Protein AF-A0A0W0EZX3-F1 (afdb_monomer_lite)

pLDDT: mean 87.37, std 8.44, range [49.09, 96.81]

Secondary structure (DSSP, 8-state):
-PPP------SSHHHHHHHHHGGG----HHHHHHHHTSS-----TTHHHH--SSS--HHHHTTS---PPPPPSS--PSP--

Sequence (81 aa):
MAHVFPIIGDRKVEQLQRNLEALDITLSDEQVKFLESQAEFDIGFPMSMIGDGSDVFIGLKVAGTFQKIPYPAKALGPPEL

Foldseek 3Di:
DDDDDDDDDDPDPVSVVVVVVCVPDDDDPVRVVVVCPPDDDDPDPPCVQQNPPPDGGPVVVVVDDDDDDPDDPDPPDPPDD

Organism: Moniliophthora roreri (NCBI:txid221103)

InterPro domains:
  IPR036812 NAD(P)-dependent oxidoreductase domain superfamily [G3DSA:3.20.20.100] (1-44)
  IPR036812 NAD(P)-dependent oxidoreductase domain superfamily [SSF51430] (3-45)

Radius of gyration: 21.35 Å; chains: 1; bounding box: 61×37×40 Å

Structure (mmCIF, N/CA/C/O backbone):
data_AF-A0A0W0EZX3-F1
#
_entry.id   AF-A0A0W0EZX3-F1
#
loop_
_atom_site.group_PDB
_atom_site.id
_atom_site.type_symbol
_atom_site.label_atom_id
_atom_site.label_alt_id
_atom_site.label_comp_id
_atom_site.label_asym_id
_atom_site.label_entity_id
_atom_site.label_seq_id
_atom_site.pdbx_PDB_ins_code
_atom_site.Cartn_x
_atom_site.Cartn_y
_atom_site.Cartn_z
_atom_site.occupancy
_atom_site.B_iso_or_equiv
_atom_site.auth_seq_id
_atom_site.auth_comp_id
_atom_site.auth_asym_id
_atom_site.auth_atom_id
_atom_site.pdbx_PDB_model_num
ATOM 1 N N . MET A 1 1 ? -6.667 -16.837 4.781 1.00 49.09 1 MET A N 1
ATOM 2 C CA . MET A 1 1 ? -6.777 -15.402 4.448 1.00 49.09 1 MET A CA 1
ATOM 3 C C . MET A 1 1 ? -5.437 -14.757 4.733 1.00 49.09 1 MET A C 1
ATOM 5 O O . MET A 1 1 ? -4.828 -15.108 5.736 1.00 49.09 1 MET A O 1
ATOM 9 N N . ALA A 1 2 ? -4.940 -13.908 3.837 1.00 64.06 2 ALA A N 1
ATOM 10 C CA . ALA A 1 2 ? -3.711 -13.165 4.090 1.00 64.06 2 ALA A CA 1
ATOM 11 C C . ALA A 1 2 ? -3.941 -12.189 5.257 1.00 64.06 2 ALA A C 1
ATOM 13 O O . ALA A 1 2 ? -4.974 -11.524 5.300 1.00 64.06 2 ALA A O 1
ATOM 14 N N . HIS A 1 3 ? -3.009 -12.120 6.207 1.00 78.62 3 HIS A N 1
ATOM 15 C CA . HIS A 1 3 ? -3.033 -11.093 7.246 1.00 78.62 3 HIS A CA 1
ATOM 16 C C . HIS A 1 3 ? -2.513 -9.787 6.642 1.00 78.62 3 HIS A C 1
ATOM 18 O O . HIS A 1 3 ? -1.374 -9.734 6.177 1.00 78.62 3 HIS A O 1
ATOM 24 N N . VAL A 1 4 ? -3.356 -8.756 6.621 1.00 79.00 4 VAL A N 1
ATOM 25 C CA . VAL A 1 4 ? -3.002 -7.426 6.116 1.00 79.00 4 VAL A CA 1
ATOM 26 C C . VAL A 1 4 ? -2.695 -6.530 7.308 1.00 79.00 4 VAL A C 1
ATOM 28 O O . VAL A 1 4 ? -3.520 -6.386 8.206 1.00 79.00 4 VAL A O 1
ATOM 31 N N . PHE A 1 5 ? -1.508 -5.928 7.309 1.00 85.88 5 PHE A N 1
ATOM 32 C CA . PHE A 1 5 ? -1.116 -4.920 8.288 1.00 85.88 5 PHE A CA 1
ATOM 33 C C . PHE A 1 5 ? -1.115 -3.558 7.588 1.00 85.88 5 PHE A C 1
ATOM 35 O O . PHE A 1 5 ? -0.314 -3.364 6.668 1.00 85.88 5 PHE A O 1
ATOM 42 N N . PRO A 1 6 ? -2.011 -2.627 7.957 1.00 85.88 6 PRO A N 1
ATOM 43 C CA . PRO A 1 6 ? -2.048 -1.317 7.327 1.00 85.88 6 PRO A CA 1
ATOM 44 C C . PRO A 1 6 ? -0.779 -0.531 7.671 1.00 85.88 6 PRO A C 1
ATOM 46 O O . PRO A 1 6 ? -0.337 -0.502 8.819 1.00 85.88 6 PRO A O 1
ATOM 49 N N . ILE A 1 7 ? -0.199 0.133 6.673 1.00 87.94 7 ILE A N 1
ATOM 50 C CA . ILE A 1 7 ? 0.893 1.089 6.874 1.00 87.94 7 ILE A CA 1
ATOM 51 C C . ILE A 1 7 ? 0.266 2.476 7.003 1.00 87.94 7 ILE A C 1
ATOM 53 O O . ILE A 1 7 ? -0.385 2.949 6.073 1.00 87.94 7 ILE A O 1
ATOM 57 N N . ILE A 1 8 ? 0.468 3.132 8.146 1.00 89.00 8 ILE A N 1
ATOM 58 C CA . ILE A 1 8 ? -0.082 4.464 8.421 1.00 89.00 8 ILE A CA 1
ATOM 59 C C . ILE A 1 8 ? 0.975 5.524 8.090 1.00 89.00 8 ILE A C 1
ATOM 61 O O . ILE A 1 8 ? 2.027 5.583 8.726 1.00 89.00 8 ILE A O 1
ATOM 65 N N . GLY A 1 9 ? 0.704 6.347 7.074 1.00 86.56 9 GLY A N 1
ATOM 66 C CA . GLY A 1 9 ? 1.606 7.393 6.586 1.00 86.56 9 GLY A CA 1
ATOM 67 C C . GLY A 1 9 ? 0.942 8.767 6.574 1.00 86.56 9 GLY A C 1
ATOM 68 O O . GLY A 1 9 ? 0.525 9.240 5.519 1.00 86.56 9 GLY A O 1
ATOM 69 N N . ASP A 1 10 ? 0.864 9.418 7.733 1.00 92.81 10 ASP A N 1
ATOM 70 C CA . ASP A 1 10 ? 0.205 10.718 7.893 1.00 92.81 10 ASP A CA 1
ATOM 71 C C . ASP A 1 10 ? 1.197 11.882 8.013 1.00 92.81 10 ASP A C 1
ATOM 73 O O . ASP A 1 10 ? 2.344 11.718 8.428 1.00 92.81 10 ASP A O 1
ATOM 77 N N . ARG A 1 11 ? 0.744 13.097 7.671 1.00 96.12 11 ARG A N 1
ATOM 78 C CA . ARG A 1 11 ? 1.535 14.338 7.841 1.00 96.12 11 ARG A CA 1
ATOM 79 C C . ARG A 1 11 ? 1.066 15.202 9.012 1.00 96.12 11 ARG A C 1
ATOM 81 O O . ARG A 1 11 ? 1.664 16.244 9.273 1.00 96.12 11 ARG A O 1
ATOM 88 N N . LYS A 1 12 ? -0.023 14.811 9.675 1.00 96.19 12 LYS A N 1
ATOM 89 C CA . LYS A 1 12 ? -0.654 15.542 10.777 1.00 96.19 12 LYS A CA 1
ATOM 90 C C . LYS A 1 12 ? -1.022 14.585 11.904 1.00 96.19 12 LYS A C 1
ATOM 92 O O . LYS A 1 12 ? -1.448 13.462 11.644 1.00 96.19 12 LYS A O 1
ATOM 97 N N . VAL A 1 13 ? -0.897 15.047 13.145 1.00 95.50 13 VAL A N 1
ATOM 98 C CA . VAL A 1 13 ? -1.137 14.218 14.338 1.00 95.50 13 VAL A CA 1
ATOM 99 C C . VAL A 1 13 ? -2.602 13.789 14.431 1.00 95.50 13 VAL A C 1
ATOM 101 O O . VAL A 1 13 ? -2.890 12.653 14.795 1.00 95.50 13 VAL A O 1
ATOM 104 N N . GLU A 1 14 ? -3.531 14.655 14.034 1.00 96.06 14 GLU A N 1
ATOM 105 C CA . GLU A 1 14 ? -4.967 14.373 14.095 1.00 96.06 14 GLU A CA 1
ATOM 106 C C . GLU A 1 14 ? -5.377 13.257 13.119 1.00 96.06 14 GLU A C 1
ATOM 108 O O . GLU A 1 14 ? -6.336 12.533 13.370 1.00 96.06 14 GLU A O 1
ATOM 113 N N . GLN A 1 15 ? -4.653 13.094 12.005 1.00 95.56 15 GLN A N 1
ATOM 114 C CA . GLN A 1 15 ? -4.891 11.999 11.058 1.00 95.56 15 GLN A CA 1
ATOM 115 C C . GLN A 1 15 ? -4.429 10.664 11.643 1.00 95.56 15 GLN A C 1
ATOM 117 O O . GLN A 1 15 ? -5.187 9.698 11.613 1.00 95.56 15 GLN A O 1
ATOM 122 N N . LEU A 1 16 ? -3.243 10.651 12.261 1.00 94.44 16 LEU A N 1
ATOM 123 C CA . LEU A 1 16 ? -2.722 9.472 12.947 1.00 94.44 16 LEU A CA 1
ATOM 124 C C . LEU A 1 16 ? -3.691 9.000 14.036 1.00 94.44 16 LEU A C 1
ATOM 126 O O . LEU A 1 16 ? -4.016 7.820 14.089 1.00 94.44 16 LEU A O 1
ATOM 130 N N . GLN A 1 17 ? -4.195 9.918 14.868 1.00 94.50 17 GLN A N 1
ATOM 131 C CA . GLN A 1 17 ? -5.155 9.587 15.929 1.00 94.50 17 GLN A CA 1
ATOM 132 C C . GLN A 1 17 ? -6.425 8.931 15.370 1.00 94.50 17 GLN A C 1
ATOM 134 O O . GLN A 1 17 ? -6.827 7.872 15.843 1.00 94.50 17 GLN A 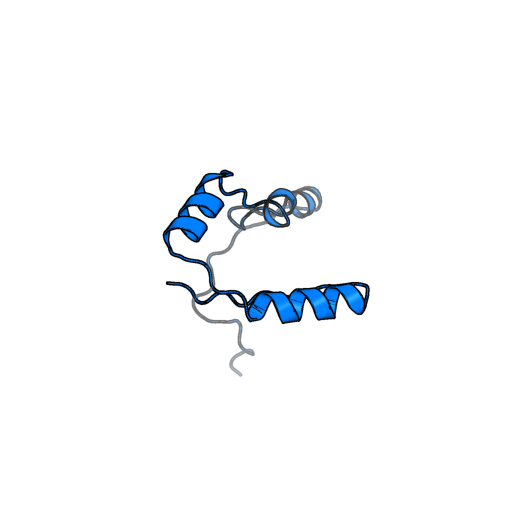O 1
ATOM 139 N N . ARG A 1 18 ? -7.003 9.493 14.304 1.00 94.19 18 ARG A N 1
ATOM 140 C CA . ARG A 1 18 ? -8.204 8.931 13.666 1.00 94.19 18 ARG A CA 1
ATOM 141 C C . ARG A 1 18 ? -7.954 7.583 12.984 1.00 94.19 18 ARG A C 1
ATOM 143 O O . ARG A 1 18 ? -8.835 6.731 12.985 1.00 94.19 18 ARG A O 1
ATOM 150 N N . ASN A 1 19 ? -6.771 7.378 12.406 1.00 93.00 19 ASN A N 1
ATOM 151 C CA . ASN A 1 19 ? -6.404 6.095 11.805 1.00 93.00 19 ASN A CA 1
ATOM 152 C C . ASN A 1 19 ? -6.213 5.004 12.868 1.00 93.00 19 ASN A C 1
ATOM 154 O O . ASN A 1 19 ? -6.528 3.848 12.603 1.00 93.00 19 ASN A O 1
ATOM 158 N N . LEU A 1 20 ? -5.745 5.362 14.069 1.00 91.69 20 LEU A N 1
ATOM 159 C CA . LEU A 1 20 ? -5.672 4.432 15.198 1.00 91.69 20 LEU A CA 1
ATOM 160 C C . LEU A 1 20 ? -7.068 4.022 15.681 1.00 91.69 20 LEU A C 1
ATOM 162 O O . LEU A 1 20 ? -7.303 2.833 15.857 1.00 91.69 20 LEU A O 1
ATOM 166 N N . GLU A 1 21 ? -8.003 4.966 15.814 1.00 93.25 21 GLU A N 1
ATOM 167 C CA . GLU A 1 21 ? -9.405 4.669 16.168 1.00 93.25 21 GLU A CA 1
ATOM 168 C C . GLU A 1 21 ? -10.081 3.727 15.153 1.00 93.25 21 GLU A C 1
ATOM 170 O O . GLU A 1 21 ? -10.927 2.911 15.514 1.00 93.25 21 GLU A O 1
ATOM 175 N N . ALA A 1 22 ? -9.693 3.794 13.875 1.00 91.56 22 ALA A N 1
ATOM 176 C CA . ALA A 1 22 ? -10.225 2.904 12.845 1.00 91.56 22 ALA A CA 1
ATOM 177 C C . ALA A 1 22 ? -9.836 1.427 13.053 1.00 91.56 22 ALA A C 1
ATOM 179 O O . ALA A 1 22 ? -10.526 0.548 12.537 1.00 91.56 22 ALA A O 1
ATOM 180 N N . LEU A 1 23 ? -8.769 1.141 13.809 1.00 89.31 23 LEU A N 1
ATOM 181 C CA . LEU A 1 23 ? -8.341 -0.230 14.115 1.00 89.31 23 LEU A CA 1
ATOM 182 C C . LEU A 1 23 ? -9.299 -0.950 15.077 1.00 89.31 23 LEU A C 1
ATOM 184 O O . LEU A 1 23 ? -9.303 -2.179 15.109 1.00 89.31 23 LEU A O 1
ATOM 188 N N . ASP A 1 24 ? -10.129 -0.207 15.815 1.00 92.88 24 ASP A N 1
ATOM 189 C CA . ASP A 1 24 ? -11.147 -0.764 16.716 1.00 92.88 24 ASP A CA 1
ATOM 190 C C . ASP A 1 24 ? -12.451 -1.135 15.982 1.00 92.88 24 ASP A C 1
ATOM 192 O O . ASP A 1 24 ? -13.359 -1.743 16.557 1.00 92.88 24 ASP A O 1
ATOM 196 N N . ILE A 1 25 ? -12.572 -0.782 14.698 1.00 92.38 25 ILE A N 1
ATOM 197 C CA . ILE A 1 25 ? -13.760 -1.061 13.889 1.00 92.38 25 ILE A CA 1
ATOM 198 C C . ILE A 1 25 ? -13.679 -2.483 13.333 1.00 92.38 25 ILE A C 1
ATOM 200 O O . ILE A 1 25 ? -12.731 -2.855 12.647 1.00 92.38 25 ILE A O 1
ATOM 204 N N . THR A 1 26 ? -14.731 -3.269 13.566 1.00 93.69 26 THR A N 1
ATOM 205 C CA . THR A 1 26 ? -14.912 -4.585 12.940 1.00 93.69 26 THR A CA 1
ATOM 206 C C . THR A 1 26 ? -16.060 -4.525 11.940 1.00 93.69 26 THR A C 1
ATOM 208 O O . THR A 1 26 ? -17.164 -4.103 12.283 1.00 93.69 26 THR A O 1
ATOM 211 N N . LEU A 1 27 ? -15.802 -4.954 10.705 1.00 93.56 27 LEU A N 1
ATOM 212 C CA . LEU A 1 27 ? -16.809 -5.046 9.648 1.00 93.56 27 LEU A CA 1
ATOM 213 C C . LEU A 1 27 ? -17.423 -6.446 9.605 1.00 93.56 27 LEU A C 1
ATOM 215 O O . LEU A 1 27 ? -16.741 -7.436 9.872 1.00 93.56 27 LEU A O 1
ATOM 219 N N . SER A 1 28 ? -18.701 -6.531 9.234 1.00 96.75 28 SER A N 1
ATOM 220 C CA . SER A 1 28 ? -19.332 -7.812 8.909 1.00 96.75 28 SER A CA 1
ATOM 221 C C . SER A 1 28 ? -18.895 -8.310 7.529 1.00 96.75 28 SER A C 1
ATOM 223 O O . SER A 1 28 ? -18.531 -7.523 6.653 1.00 96.75 28 SER A O 1
ATOM 225 N N . ASP A 1 29 ? -19.006 -9.618 7.292 1.00 95.12 29 ASP A N 1
ATOM 226 C CA . ASP A 1 29 ? -18.671 -10.222 5.994 1.00 95.12 29 ASP A CA 1
ATOM 227 C C . ASP A 1 29 ? -19.463 -9.606 4.826 1.00 95.12 29 ASP A C 1
ATOM 229 O O . ASP A 1 29 ? -18.953 -9.486 3.713 1.00 95.12 29 ASP A O 1
ATOM 233 N N . GLU A 1 30 ? -20.713 -9.200 5.065 1.00 96.81 30 GLU A N 1
ATOM 234 C CA . GLU A 1 30 ? -21.555 -8.536 4.063 1.00 96.81 30 GLU A CA 1
ATOM 235 C C . GLU A 1 30 ? -21.032 -7.139 3.720 1.00 96.81 30 GLU A C 1
ATOM 237 O O . GLU A 1 30 ? -21.002 -6.763 2.548 1.00 96.81 30 GLU A O 1
ATOM 242 N N . GLN A 1 31 ? -20.573 -6.388 4.725 1.00 96.25 31 GLN A N 1
ATOM 243 C CA . GLN A 1 31 ? -19.972 -5.070 4.525 1.00 96.25 31 GLN A CA 1
ATOM 244 C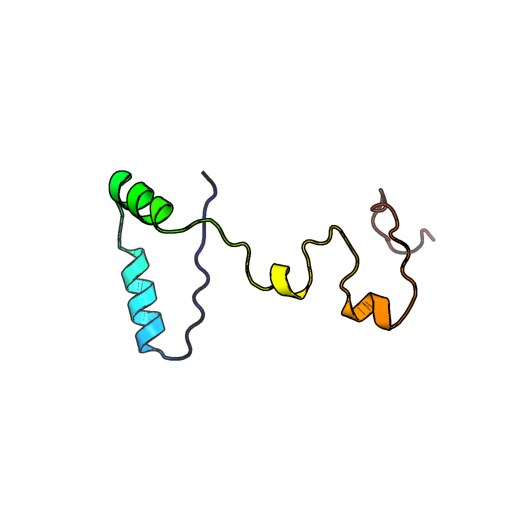 C . GLN A 1 31 ? -18.646 -5.177 3.770 1.00 96.25 31 GLN A C 1
ATOM 246 O O . GLN A 1 31 ? -18.410 -4.386 2.859 1.00 96.25 31 GLN A O 1
ATOM 251 N N . VAL A 1 32 ? -17.811 -6.171 4.094 1.00 93.25 32 VAL A N 1
ATOM 252 C CA . VAL A 1 32 ? -16.554 -6.423 3.370 1.00 93.25 32 VAL A CA 1
ATOM 253 C C . VAL A 1 32 ? -16.836 -6.733 1.900 1.00 93.25 32 VAL A C 1
ATOM 255 O O . VAL A 1 32 ? -16.295 -6.059 1.028 1.00 93.25 32 VAL A O 1
ATOM 258 N N . LYS A 1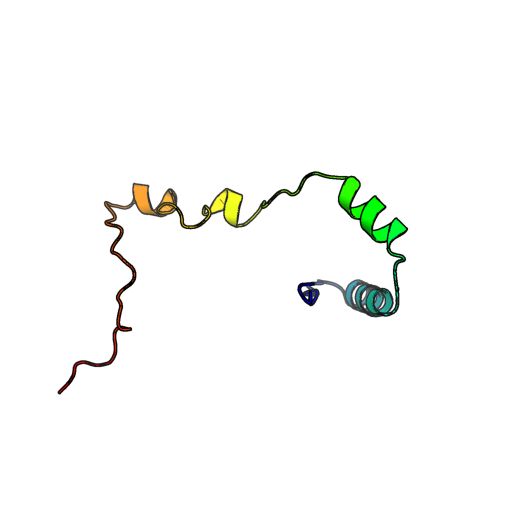 33 ? -17.755 -7.666 1.613 1.00 93.12 33 LYS A N 1
ATOM 259 C CA . LYS A 1 33 ? -18.136 -8.007 0.230 1.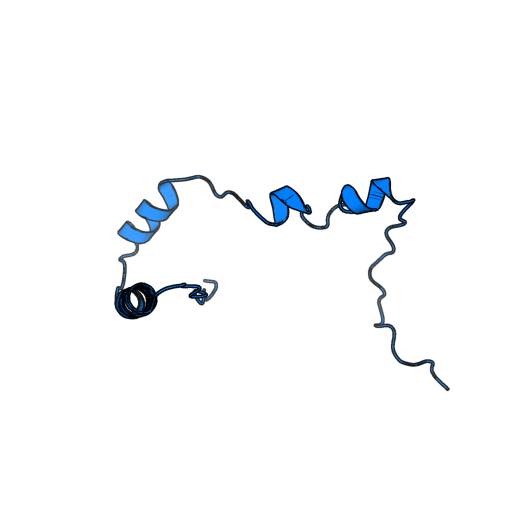00 93.12 33 LYS A CA 1
ATOM 260 C C . LYS A 1 33 ? -18.684 -6.811 -0.540 1.00 93.12 33 LYS A C 1
ATOM 262 O O . LYS A 1 33 ? -18.381 -6.649 -1.719 1.00 93.12 33 LYS A O 1
ATOM 267 N N . PHE A 1 34 ? -19.493 -5.980 0.115 1.00 95.75 34 PHE A N 1
ATOM 268 C CA . PHE A 1 34 ? -20.014 -4.762 -0.493 1.00 95.75 34 PHE A CA 1
ATOM 269 C C . PHE A 1 34 ? -18.894 -3.780 -0.856 1.00 95.75 34 PHE A C 1
ATOM 271 O O . PHE A 1 34 ? -18.927 -3.208 -1.943 1.00 95.75 34 PHE A O 1
ATOM 278 N N . LEU A 1 35 ? -17.902 -3.590 0.021 1.00 92.56 35 LEU A N 1
ATOM 279 C CA . LEU A 1 35 ? -16.756 -2.714 -0.243 1.00 92.56 35 LEU A CA 1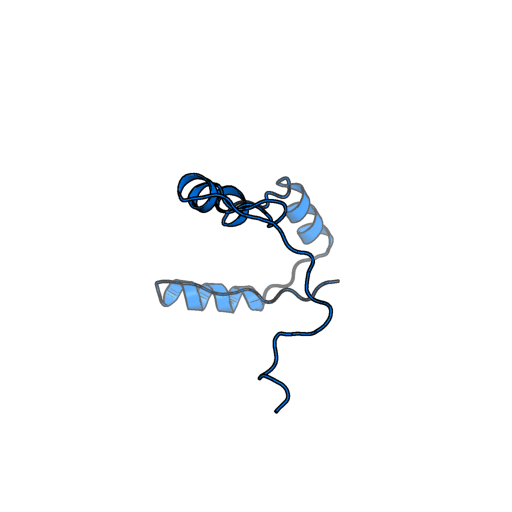
ATOM 280 C C . LEU A 1 35 ? -15.881 -3.249 -1.384 1.00 92.56 35 LEU A C 1
ATOM 282 O O . LEU A 1 35 ? -15.516 -2.484 -2.275 1.00 92.56 35 LEU A O 1
ATOM 286 N N . GLU A 1 36 ? -15.601 -4.554 -1.394 1.00 90.50 36 GLU A N 1
ATOM 287 C CA . GLU A 1 36 ? -14.822 -5.212 -2.452 1.00 90.50 36 GLU A CA 1
ATOM 288 C C . GLU A 1 36 ? -15.503 -5.131 -3.827 1.00 90.50 36 GLU A C 1
ATOM 290 O O . GLU A 1 36 ? -14.821 -5.134 -4.847 1.00 90.50 36 GLU A O 1
ATOM 295 N N . SER A 1 37 ? -16.836 -5.015 -3.883 1.00 93.75 37 SER A N 1
ATOM 296 C CA . SER A 1 37 ? -17.573 -4.947 -5.150 1.00 93.75 37 SER A CA 1
ATOM 297 C C . SER A 1 37 ? -17.646 -3.550 -5.778 1.00 93.75 37 SER A C 1
ATOM 299 O O . SER A 1 37 ? -18.215 -3.418 -6.860 1.00 93.75 37 SER A O 1
ATOM 301 N N . GLN A 1 38 ? -17.170 -2.495 -5.107 1.00 93.88 38 GLN A N 1
ATOM 302 C CA . GLN A 1 38 ? -17.357 -1.118 -5.595 1.00 93.88 38 GLN A CA 1
ATOM 303 C C . GLN A 1 38 ? -16.410 -0.733 -6.735 1.00 93.88 38 GLN A C 1
ATOM 305 O O . GLN A 1 38 ? -16.723 0.181 -7.498 1.00 93.88 38 GLN A O 1
ATOM 310 N N . ALA A 1 39 ? -15.257 -1.388 -6.849 1.00 85.81 39 ALA A N 1
ATOM 311 C CA . ALA A 1 39 ? -14.264 -1.075 -7.866 1.00 85.81 39 ALA A CA 1
ATOM 312 C C . ALA A 1 39 ? -13.487 -2.325 -8.277 1.00 85.81 39 ALA A C 1
ATOM 314 O O . ALA A 1 39 ? -13.279 -3.238 -7.481 1.00 85.81 39 ALA A O 1
ATOM 315 N N . GLU A 1 40 ? -13.032 -2.344 -9.527 1.00 88.75 40 GLU A N 1
ATOM 316 C CA . GLU A 1 40 ? -12.097 -3.363 -9.992 1.00 88.75 40 GLU A CA 1
ATOM 317 C C . GLU A 1 40 ? -10.721 -3.163 -9.344 1.00 88.75 40 GLU A C 1
ATOM 319 O O . GLU A 1 40 ? -10.320 -2.044 -9.016 1.00 88.75 40 GLU A O 1
ATOM 324 N N . PHE A 1 41 ? -9.989 -4.262 -9.156 1.00 85.38 41 PHE A N 1
ATOM 325 C CA . PHE A 1 41 ? -8.636 -4.205 -8.619 1.00 85.38 41 PHE A CA 1
ATOM 326 C C . PHE A 1 41 ? -7.688 -3.539 -9.624 1.00 85.38 41 PHE A C 1
ATOM 328 O O . PHE A 1 41 ? -7.408 -4.097 -10.685 1.00 85.38 41 PHE A O 1
ATOM 335 N N . ASP A 1 42 ? -7.164 -2.369 -9.260 1.00 87.31 42 ASP A N 1
ATOM 336 C CA . ASP A 1 42 ? -6.119 -1.663 -10.000 1.00 87.31 42 ASP A CA 1
ATOM 337 C C . ASP A 1 42 ? -4.782 -1.790 -9.260 1.00 87.31 42 ASP A C 1
ATOM 339 O O . ASP A 1 42 ? -4.640 -1.363 -8.114 1.00 87.31 42 ASP A O 1
ATOM 343 N N . ILE A 1 43 ? -3.785 -2.376 -9.927 1.00 87.88 43 ILE A N 1
ATOM 344 C CA . ILE A 1 43 ? -2.432 -2.540 -9.380 1.00 87.88 43 ILE A CA 1
ATOM 345 C C . ILE A 1 43 ? -1.755 -1.169 -9.195 1.00 87.88 43 ILE A C 1
ATOM 347 O O . ILE A 1 43 ? -0.947 -1.003 -8.279 1.00 87.88 43 ILE A O 1
ATOM 351 N N . GLY A 1 44 ? -2.087 -0.181 -10.034 1.00 91.69 44 GLY A N 1
ATOM 352 C CA . GLY A 1 44 ? -1.652 1.203 -9.875 1.00 91.69 44 GLY A CA 1
ATOM 353 C C . GLY A 1 44 ? -0.136 1.398 -9.713 1.00 91.69 44 GLY A C 1
ATOM 354 O O . GLY A 1 44 ? 0.693 0.655 -10.238 1.00 91.69 44 GLY A O 1
ATOM 355 N N . PHE A 1 45 ? 0.243 2.458 -8.999 1.00 91.31 45 PHE A N 1
ATOM 356 C CA . PHE A 1 45 ? 1.637 2.786 -8.689 1.00 91.31 45 PHE A CA 1
ATOM 357 C C . PHE A 1 45 ? 2.206 1.858 -7.591 1.00 91.31 45 PHE A C 1
ATOM 359 O O . PHE A 1 45 ? 1.495 1.562 -6.634 1.00 91.31 45 PHE A O 1
ATOM 366 N N . PRO A 1 46 ? 3.498 1.462 -7.640 1.00 90.62 46 PRO A N 1
ATOM 367 C CA . PRO A 1 46 ? 4.521 1.859 -8.613 1.00 90.62 46 PRO A CA 1
ATOM 368 C C . PRO A 1 46 ? 4.517 1.032 -9.896 1.00 90.62 46 PRO A C 1
ATOM 370 O O . PRO A 1 46 ? 5.226 1.381 -10.833 1.00 90.62 46 PRO A O 1
ATOM 373 N N . MET A 1 47 ? 3.727 -0.034 -9.970 1.00 90.06 47 MET A N 1
ATOM 374 C CA . MET A 1 47 ? 3.768 -1.001 -11.070 1.00 90.06 47 MET A CA 1
ATOM 375 C C . MET A 1 47 ? 3.377 -0.376 -12.414 1.00 90.06 47 MET A C 1
ATOM 377 O O . MET A 1 47 ? 4.000 -0.670 -13.429 1.00 90.06 47 MET A O 1
ATOM 381 N N . SER A 1 48 ? 2.432 0.567 -12.427 1.00 89.50 48 SER A N 1
ATOM 382 C CA . SER A 1 48 ? 2.086 1.366 -13.611 1.00 89.50 48 SER A CA 1
ATOM 383 C C . SER A 1 48 ? 3.237 2.251 -14.107 1.00 89.50 48 SER A C 1
ATOM 385 O O . SER A 1 48 ? 3.256 2.641 -15.272 1.00 89.50 48 SER A O 1
ATOM 387 N N . MET A 1 49 ? 4.210 2.558 -13.242 1.00 89.81 49 MET A N 1
ATOM 388 C CA . MET A 1 49 ? 5.390 3.360 -13.565 1.00 89.81 49 MET A CA 1
ATOM 389 C C . MET A 1 49 ? 6.601 2.493 -13.928 1.00 89.81 49 MET A C 1
ATOM 391 O O . MET A 1 49 ? 7.257 2.763 -14.932 1.00 89.81 49 MET A O 1
ATOM 395 N N . ILE A 1 50 ? 6.931 1.484 -13.113 1.00 90.12 50 ILE A N 1
ATOM 396 C CA . ILE A 1 50 ? 8.181 0.708 -13.248 1.00 90.12 50 ILE A CA 1
ATOM 397 C C . ILE A 1 50 ? 7.988 -0.692 -13.835 1.00 90.12 50 ILE A C 1
ATOM 399 O O . ILE A 1 50 ? 8.974 -1.365 -14.137 1.00 90.12 50 ILE A O 1
ATOM 403 N N . GLY A 1 51 ? 6.742 -1.106 -14.052 1.00 89.12 51 GLY A N 1
ATOM 404 C CA . GLY A 1 51 ? 6.386 -2.449 -14.485 1.00 89.12 51 GLY A CA 1
ATOM 405 C C . GLY A 1 51 ? 6.336 -3.452 -13.335 1.00 89.12 51 GLY A C 1
ATOM 406 O O . GLY A 1 51 ? 6.611 -3.139 -12.179 1.00 89.12 51 GLY A O 1
ATOM 407 N N . ASP A 1 52 ? 5.999 -4.685 -13.687 1.00 89.81 52 ASP A N 1
ATOM 408 C CA . ASP A 1 52 ? 5.824 -5.823 -12.783 1.00 89.81 52 ASP A CA 1
ATOM 409 C C . ASP A 1 52 ? 7.054 -6.738 -12.671 1.00 89.81 52 ASP A C 1
ATOM 411 O O . ASP A 1 52 ? 6.992 -7.827 -12.103 1.00 89.81 52 ASP A O 1
ATOM 415 N N . GLY A 1 53 ? 8.183 -6.314 -13.243 1.00 86.62 53 GLY A N 1
ATOM 416 C CA . GLY A 1 53 ? 9.408 -7.109 -13.325 1.00 86.62 53 GLY A CA 1
ATOM 417 C C . GLY A 1 53 ? 9.417 -8.146 -14.458 1.00 86.62 53 GLY A C 1
ATOM 418 O O . GLY A 1 53 ? 10.465 -8.755 -14.723 1.00 86.62 53 GLY A O 1
ATOM 419 N N . SER A 1 54 ? 8.316 -8.311 -15.203 1.00 88.06 54 SER A N 1
ATOM 420 C CA . SER A 1 54 ? 8.268 -9.158 -16.409 1.00 88.06 54 SER A CA 1
ATOM 421 C C . SER A 1 54 ? 9.183 -8.647 -17.523 1.00 88.06 54 SER A C 1
ATOM 423 O O . SER A 1 54 ? 9.669 -9.438 -18.335 1.00 88.06 54 SER A O 1
ATOM 425 N N . ASP A 1 55 ? 9.571 -7.372 -17.477 1.00 87.75 55 ASP A N 1
ATOM 426 C CA . ASP A 1 55 ? 10.522 -6.740 -18.387 1.00 87.75 55 ASP A CA 1
ATOM 427 C C . ASP A 1 55 ? 11.407 -5.709 -17.656 1.00 87.75 55 ASP A C 1
ATOM 429 O O . ASP A 1 55 ? 11.166 -5.354 -16.503 1.00 87.75 55 ASP A O 1
ATOM 433 N N . VAL A 1 56 ? 12.474 -5.260 -18.311 1.00 88.06 56 VAL A N 1
ATOM 434 C CA . VAL A 1 56 ? 13.328 -4.172 -17.828 1.00 88.06 56 VAL A CA 1
ATOM 435 C C . VAL A 1 56 ? 12.566 -2.852 -17.955 1.00 88.06 56 VAL A C 1
ATOM 437 O O . VAL A 1 56 ? 12.041 -2.539 -19.025 1.00 88.06 56 VAL A O 1
ATOM 440 N N . PHE A 1 57 ? 12.545 -2.062 -16.878 1.00 88.56 57 PHE A N 1
ATOM 441 C CA . PHE A 1 57 ? 11.944 -0.728 -16.859 1.00 88.56 57 PHE A CA 1
ATOM 442 C C . PHE A 1 57 ? 12.423 0.124 -18.047 1.00 88.56 57 PHE A C 1
ATOM 444 O O . PHE A 1 57 ? 13.618 0.185 -18.347 1.00 88.56 57 PHE A O 1
ATOM 451 N N . ILE A 1 58 ? 11.493 0.817 -18.711 1.00 85.19 58 ILE A N 1
ATOM 452 C CA . ILE A 1 58 ? 11.767 1.577 -19.940 1.00 85.19 58 ILE A CA 1
ATOM 453 C C . ILE A 1 58 ? 12.876 2.623 -19.768 1.00 85.19 58 ILE A C 1
ATOM 455 O O . ILE A 1 58 ? 13.701 2.785 -20.665 1.00 85.19 58 ILE A O 1
ATOM 459 N N . GLY A 1 59 ? 12.961 3.273 -18.601 1.00 87.12 59 GLY A N 1
ATOM 460 C CA . GLY A 1 59 ? 14.012 4.254 -18.319 1.00 87.12 59 GLY A CA 1
ATOM 461 C C . GLY A 1 59 ? 15.419 3.652 -18.298 1.00 87.12 59 GLY A C 1
ATOM 462 O O . GLY A 1 59 ? 16.382 4.345 -18.604 1.00 87.12 59 GLY A O 1
ATOM 463 N N . LEU A 1 60 ? 15.551 2.355 -18.009 1.00 88.19 60 LEU A N 1
ATOM 464 C CA . LEU A 1 60 ? 16.825 1.655 -18.147 1.00 88.19 60 LEU A CA 1
ATOM 465 C C . LEU A 1 60 ? 17.093 1.310 -19.613 1.00 88.19 60 LEU A C 1
ATOM 467 O O . LEU A 1 60 ? 18.180 1.597 -20.100 1.00 88.19 60 LEU A O 1
ATOM 471 N N . LYS A 1 61 ? 16.100 0.800 -20.353 1.00 88.69 61 LYS A N 1
ATOM 472 C CA . LYS A 1 61 ? 16.259 0.412 -21.770 1.00 88.69 61 LYS A CA 1
ATOM 473 C C . LYS A 1 61 ? 16.742 1.542 -22.683 1.00 88.69 61 LYS A C 1
ATOM 475 O O . LYS A 1 61 ? 17.428 1.273 -23.662 1.00 88.69 61 LYS A O 1
ATOM 480 N N . VAL A 1 62 ? 16.401 2.796 -22.379 1.00 91.06 62 VAL A N 1
ATOM 481 C CA . VAL A 1 62 ? 16.895 3.951 -23.154 1.00 91.06 62 VAL A CA 1
ATOM 482 C C . VAL A 1 62 ? 18.369 4.273 -22.884 1.00 91.06 62 VAL A C 1
ATOM 484 O O . VAL A 1 62 ? 19.007 4.918 -23.709 1.00 91.06 62 VAL A O 1
ATOM 487 N N . ALA A 1 63 ? 18.920 3.824 -21.753 1.00 92.81 63 ALA A N 1
ATOM 488 C CA . ALA A 1 63 ? 20.305 4.072 -21.357 1.00 92.81 63 ALA A CA 1
ATOM 489 C C . ALA A 1 63 ? 21.282 2.979 -21.832 1.00 92.81 63 ALA A C 1
ATOM 491 O O . ALA A 1 63 ? 22.494 3.183 -21.775 1.00 92.81 63 ALA A O 1
ATOM 492 N N . GLY A 1 64 ? 20.788 1.825 -22.298 1.00 91.44 64 GLY A N 1
ATOM 493 C CA . GLY A 1 64 ? 21.641 0.745 -22.793 1.00 91.44 64 GLY A CA 1
ATOM 494 C C . GLY A 1 64 ? 20.913 -0.571 -23.065 1.00 91.44 64 GLY A C 1
ATOM 495 O O . GLY A 1 64 ? 19.702 -0.695 -22.892 1.00 91.44 64 GLY A O 1
ATOM 496 N N . THR A 1 65 ? 21.679 -1.579 -23.482 1.00 88.56 65 THR A N 1
ATOM 497 C CA . THR A 1 65 ? 21.180 -2.939 -23.732 1.00 88.56 65 THR A CA 1
ATOM 498 C C . THR A 1 65 ? 21.242 -3.769 -22.455 1.00 88.56 65 THR A C 1
ATOM 500 O O . THR A 1 65 ? 22.276 -3.816 -21.793 1.00 88.56 65 THR A O 1
ATOM 503 N N . PHE A 1 66 ? 20.157 -4.474 -22.134 1.00 88.56 66 PHE A N 1
ATOM 504 C CA . PHE A 1 66 ? 20.062 -5.320 -20.944 1.00 88.56 66 PHE A CA 1
ATOM 505 C C . PHE A 1 66 ? 19.823 -6.774 -21.341 1.00 88.56 66 PHE A C 1
ATOM 507 O O . PHE A 1 66 ? 18.977 -7.062 -22.186 1.00 88.56 66 PHE A O 1
ATOM 514 N N . GLN A 1 67 ? 20.543 -7.691 -20.696 1.00 86.75 67 GLN A N 1
ATOM 515 C CA . GLN A 1 67 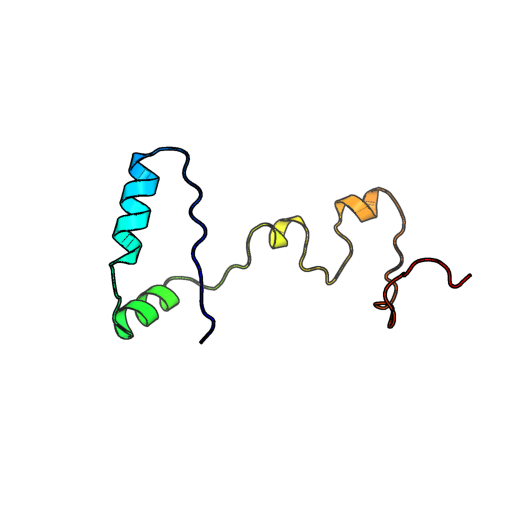? 20.324 -9.130 -20.809 1.00 86.75 67 GLN A CA 1
ATOM 516 C C . GLN A 1 67 ? 19.674 -9.634 -19.520 1.00 86.75 67 GLN A C 1
ATOM 518 O O . GLN A 1 67 ? 20.267 -9.538 -18.446 1.00 86.75 67 GLN A O 1
ATOM 523 N N . LYS A 1 68 ? 18.462 -10.194 -19.615 1.00 81.88 68 LYS A N 1
ATOM 524 C CA . LYS A 1 68 ? 17.880 -10.941 -18.496 1.00 81.88 68 LYS A CA 1
ATOM 525 C C . LYS A 1 68 ? 18.642 -12.251 -18.332 1.00 81.88 68 LYS A C 1
ATOM 527 O O . LYS A 1 68 ? 18.660 -13.077 -19.241 1.00 81.88 68 LYS A O 1
ATOM 532 N N . ILE A 1 69 ? 19.259 -12.425 -17.172 1.00 82.69 69 ILE A N 1
ATOM 533 C CA . ILE A 1 69 ? 19.893 -13.678 -16.766 1.00 82.69 69 ILE A CA 1
ATOM 534 C C . ILE A 1 69 ? 18.922 -14.473 -15.882 1.00 82.69 69 ILE A C 1
ATOM 536 O O . ILE A 1 69 ? 18.171 -13.862 -15.115 1.00 82.69 69 ILE A O 1
ATOM 540 N N . PRO A 1 70 ? 18.895 -15.816 -15.975 1.00 82.69 70 PRO A N 1
ATOM 541 C CA . PRO A 1 70 ? 18.147 -16.640 -15.035 1.00 82.69 70 PRO A CA 1
ATOM 542 C C . PRO A 1 70 ? 18.562 -16.332 -13.597 1.00 82.69 70 PRO A C 1
ATOM 544 O O . PRO A 1 70 ? 19.728 -16.021 -13.340 1.00 82.69 70 PRO A O 1
ATOM 547 N N . TYR A 1 71 ? 17.618 -16.445 -12.660 1.00 78.00 71 TYR A N 1
ATOM 548 C CA . TYR A 1 71 ? 17.932 -16.285 -11.243 1.00 78.00 71 TYR A CA 1
ATOM 549 C C . TYR A 1 71 ? 19.025 -17.298 -10.867 1.00 78.00 71 TYR A C 1
ATOM 551 O O . TYR A 1 71 ? 18.841 -18.496 -11.114 1.00 78.00 71 TYR A O 1
ATOM 559 N N . PRO A 1 72 ? 20.179 -16.860 -10.334 1.00 77.06 72 PRO A N 1
ATOM 560 C CA . PRO A 1 72 ? 21.269 -17.777 -10.053 1.00 77.06 72 PRO A CA 1
ATOM 561 C C . PRO A 1 72 ? 20.837 -18.751 -8.954 1.00 77.06 72 PRO A C 1
ATOM 563 O O . PRO A 1 72 ? 20.303 -18.346 -7.923 1.00 77.06 72 PRO A O 1
ATOM 566 N N . ALA A 1 73 ? 21.083 -20.046 -9.169 1.00 76.44 73 ALA A N 1
ATOM 567 C CA . ALA A 1 73 ? 20.711 -21.097 -8.217 1.00 76.44 73 ALA A CA 1
ATOM 568 C C . ALA A 1 73 ? 21.434 -20.968 -6.861 1.00 76.44 73 ALA A C 1
ATOM 570 O O . ALA A 1 73 ? 20.969 -21.493 -5.853 1.00 76.44 73 ALA A O 1
ATOM 571 N N . LYS A 1 74 ? 22.569 -20.261 -6.831 1.00 79.75 74 LYS A N 1
ATOM 572 C CA . LYS A 1 74 ? 23.347 -19.946 -5.631 1.00 79.75 74 LYS A CA 1
ATOM 573 C C . LYS A 1 74 ? 23.515 -18.430 -5.570 1.00 79.75 74 LYS A C 1
ATOM 575 O O . LYS A 1 74 ? 23.889 -17.817 -6.569 1.00 79.75 74 LYS A O 1
ATOM 580 N N . ALA A 1 75 ? 23.240 -17.829 -4.413 1.00 77.56 75 ALA A N 1
ATOM 581 C CA . ALA A 1 75 ? 23.546 -16.421 -4.185 1.00 77.56 75 ALA A CA 1
ATOM 582 C C . ALA A 1 75 ? 25.044 -16.173 -4.426 1.00 77.56 75 ALA A C 1
ATOM 584 O O . ALA A 1 75 ? 25.870 -17.037 -4.120 1.00 77.56 75 ALA A O 1
ATOM 585 N N . LEU A 1 76 ? 25.390 -15.002 -4.964 1.00 73.50 76 LEU A N 1
ATOM 586 C CA . LEU A 1 76 ? 26.780 -14.566 -5.093 1.00 73.50 76 LEU A CA 1
ATOM 587 C C . LEU A 1 76 ? 27.350 -14.364 -3.682 1.00 73.50 76 LEU A C 1
ATOM 589 O O . LEU A 1 76 ? 27.197 -13.308 -3.076 1.00 73.50 76 LEU A O 1
ATOM 593 N N . GLY A 1 77 ? 27.921 -15.430 -3.129 1.00 75.25 77 GLY A N 1
ATOM 594 C CA . GLY A 1 77 ? 28.713 -15.383 -1.911 1.00 75.25 77 GLY A CA 1
ATOM 595 C C . GLY A 1 77 ? 30.100 -14.800 -2.185 1.00 75.25 77 GLY A C 1
ATOM 596 O O . GLY A 1 77 ? 30.461 -14.585 -3.347 1.00 75.25 77 GLY A O 1
ATOM 597 N N . PRO A 1 78 ? 30.895 -14.547 -1.133 1.00 78.25 78 PRO A N 1
ATOM 598 C CA . PRO A 1 78 ? 32.310 -14.244 -1.312 1.00 78.25 78 PRO A CA 1
ATOM 599 C C . PRO A 1 78 ? 32.982 -15.341 -2.162 1.00 78.25 78 PRO A C 1
ATOM 601 O O . PRO A 1 78 ? 32.525 -16.489 -2.126 1.00 78.25 78 PRO A O 1
ATOM 604 N N . PRO A 1 79 ? 34.041 -15.010 -2.926 1.00 77.31 79 PRO A N 1
ATOM 605 C CA . PRO A 1 79 ? 34.813 -16.011 -3.654 1.00 77.31 79 PRO A CA 1
ATOM 606 C C . PRO A 1 79 ? 35.221 -17.134 -2.696 1.00 77.31 79 PRO A C 1
ATOM 608 O O . PRO A 1 79 ? 35.687 -16.852 -1.592 1.00 77.31 79 PRO A O 1
ATOM 611 N N . GLU A 1 80 ? 35.018 -18.389 -3.096 1.00 73.06 80 GLU A N 1
ATOM 612 C CA . GLU A 1 80 ? 35.602 -19.518 -2.371 1.00 73.06 80 GLU A CA 1
ATOM 613 C C . GLU A 1 80 ? 37.127 -19.380 -2.515 1.00 73.06 80 GLU A C 1
ATOM 615 O O . GLU A 1 80 ? 37.638 -19.387 -3.636 1.00 73.06 80 GLU A O 1
ATOM 620 N N . LEU A 1 81 ? 37.809 -19.105 -1.395 1.00 58.78 81 LEU A N 1
ATOM 621 C CA . LEU A 1 81 ? 39.271 -19.009 -1.316 1.00 58.78 81 LEU A CA 1
ATOM 622 C C . LEU A 1 81 ? 39.923 -20.370 -1.571 1.00 58.78 81 LEU A C 1
ATOM 624 O O . LEU A 1 81 ? 39.390 -21.375 -1.046 1.00 58.78 81 LEU A O 1
#